Protein AF-A0A7C3YSN9-F1 (afdb_monomer)

Sequence (55 aa):
MTKYIFVTGGVISSLGKGITSASIGKILEARGLKVSFLKFDPYINVDPGTMNPYQ

Solvent-accessible surface area (backbone atoms only — not comparable to full-atom values): 4097 Å² total; per-residue (Å²): 132,92,84,86,85,88,88,85,83,70,100,62,81,91,79,47,63,69,58,55,53,51,54,52,46,51,55,43,41,73,70,74,43,93,75,86,89,84,86,87,72,96,60,90,64,93,57,71,87,84,54,69,92,90,114

pLDDT: mean 96.99, std 1.83, range [89.06, 98.62]

Mean predicted aligned error: 2.7 Å

Secondary structure (DSSP, 8-state):
----------S-S-S-HHHHHHHHHHHHHHTT----------SS-SSGGGS-TT-

Foldseek 3Di:
DDDDDDQDDDDDPPPCSVVVVVVVVVVCVVVVDDDDDDDDDPDPDPDCPPPDPVD

Radius of gyration: 14.28 Å; Cα contacts (8 Å, |Δi|>4): 12; chains: 1; bounding box: 33×27×35 Å

Structure (mmCIF, N/CA/C/O backbone):
data_AF-A0A7C3YSN9-F1
#
_entry.id   AF-A0A7C3YSN9-F1
#
loop_
_atom_site.group_PDB
_atom_site.id
_atom_site.type_symbol
_atom_site.label_atom_id
_atom_site.label_alt_id
_atom_site.label_comp_id
_atom_site.label_asym_id
_atom_site.label_entity_id
_atom_site.label_seq_id
_atom_site.pdbx_PDB_ins_code
_atom_site.Cartn_x
_atom_site.Cartn_y
_atom_site.Cartn_z
_atom_site.occupancy
_atom_site.B_iso_or_equiv
_atom_site.auth_seq_id
_atom_site.auth_comp_id
_atom_site.auth_asym_id
_atom_site.auth_atom_id
_atom_site.pdbx_PDB_model_num
ATOM 1 N N . MET A 1 1 ? -19.958 7.171 7.802 1.00 92.75 1 MET A N 1
ATOM 2 C CA . MET A 1 1 ? -19.476 7.421 6.424 1.00 92.75 1 MET A CA 1
ATOM 3 C C . MET A 1 1 ? -17.995 7.090 6.362 1.00 92.75 1 MET A C 1
ATOM 5 O O . MET A 1 1 ? -17.251 7.583 7.204 1.00 92.75 1 MET A O 1
ATOM 9 N N . THR A 1 2 ? -17.584 6.247 5.418 1.00 96.56 2 THR A N 1
ATOM 10 C CA . THR A 1 2 ? -16.178 5.851 5.239 1.00 96.56 2 THR A CA 1
ATOM 11 C C . THR A 1 2 ? -15.334 7.040 4.785 1.00 96.56 2 THR A C 1
ATOM 13 O O . THR A 1 2 ? -15.796 7.865 3.997 1.00 96.56 2 THR A O 1
ATOM 16 N N . LYS A 1 3 ? -14.110 7.154 5.309 1.00 97.75 3 LYS A N 1
ATOM 17 C CA . LYS A 1 3 ? -13.137 8.180 4.914 1.00 97.75 3 LYS A CA 1
ATOM 18 C C . LYS A 1 3 ? -12.082 7.557 4.004 1.00 97.75 3 LYS A C 1
ATOM 20 O O . LYS A 1 3 ? -11.698 6.412 4.217 1.00 97.75 3 LYS A O 1
ATOM 25 N N . TYR A 1 4 ? -11.617 8.326 3.024 1.00 97.88 4 TYR A N 1
ATOM 26 C CA . TYR A 1 4 ? -10.611 7.898 2.054 1.00 97.88 4 TYR A CA 1
ATOM 27 C C . TYR A 1 4 ? -9.373 8.784 2.175 1.00 97.88 4 TYR A C 1
ATOM 29 O O . TYR A 1 4 ? -9.491 10.006 2.253 1.00 97.88 4 TYR A O 1
ATOM 37 N N . ILE A 1 5 ? -8.197 8.158 2.197 1.00 97.94 5 ILE A N 1
ATOM 38 C CA . ILE A 1 5 ? -6.894 8.826 2.197 1.00 97.94 5 ILE A CA 1
ATOM 39 C C . ILE A 1 5 ? -6.143 8.320 0.968 1.00 97.94 5 ILE A C 1
ATOM 41 O O . ILE A 1 5 ? -5.888 7.123 0.852 1.00 97.94 5 ILE A O 1
ATOM 45 N N . PHE A 1 6 ? -5.795 9.224 0.053 1.00 98.25 6 PHE A N 1
ATOM 46 C CA . PHE A 1 6 ? -4.991 8.899 -1.122 1.00 98.25 6 PHE A CA 1
ATOM 47 C C . PHE A 1 6 ? -3.519 9.179 -0.833 1.00 98.25 6 PHE A C 1
ATOM 49 O O . PHE A 1 6 ? -3.168 10.265 -0.375 1.00 98.25 6 PHE A O 1
ATOM 56 N N . VAL A 1 7 ? -2.658 8.203 -1.116 1.00 97.56 7 VAL A N 1
ATOM 57 C CA . VAL A 1 7 ? -1.207 8.327 -0.950 1.00 97.56 7 VAL A CA 1
ATOM 58 C C . VAL A 1 7 ? -0.566 8.334 -2.333 1.00 97.56 7 VAL A C 1
ATOM 60 O O . VAL A 1 7 ? -0.599 7.328 -3.040 1.00 97.56 7 VAL A O 1
ATOM 63 N N . THR A 1 8 ? 0.014 9.467 -2.725 1.00 97.25 8 THR A N 1
ATOM 64 C CA . THR A 1 8 ? 0.739 9.636 -3.993 1.00 97.25 8 THR A CA 1
ATOM 65 C C . THR A 1 8 ? 2.246 9.769 -3.749 1.00 97.25 8 THR A C 1
ATOM 67 O O . THR A 1 8 ? 2.709 9.859 -2.612 1.00 97.25 8 THR A O 1
ATOM 70 N N . GLY A 1 9 ? 3.042 9.713 -4.817 1.00 95.31 9 GLY A N 1
ATOM 71 C CA . GLY A 1 9 ? 4.495 9.868 -4.768 1.00 95.31 9 GLY A CA 1
ATOM 72 C C . GLY A 1 9 ? 4.995 10.809 -5.847 1.00 95.31 9 GLY A C 1
ATOM 73 O O . GLY A 1 9 ? 4.473 10.772 -6.955 1.00 95.31 9 GLY A O 1
ATOM 74 N N . GLY A 1 10 ? 6.027 11.591 -5.538 1.00 95.94 10 GLY A N 1
ATOM 75 C CA . GLY A 1 10 ? 6.714 12.455 -6.497 1.00 95.94 10 GLY A CA 1
ATOM 76 C C . GLY A 1 10 ? 8.217 12.183 -6.544 1.00 95.94 10 GLY A C 1
ATOM 77 O O . GLY A 1 10 ? 8.754 11.476 -5.691 1.00 95.94 10 GLY A O 1
ATOM 78 N N . VAL A 1 11 ? 8.883 12.791 -7.527 1.00 96.94 11 VAL A N 1
ATOM 79 C CA . VAL A 1 11 ? 10.340 12.765 -7.751 1.00 96.94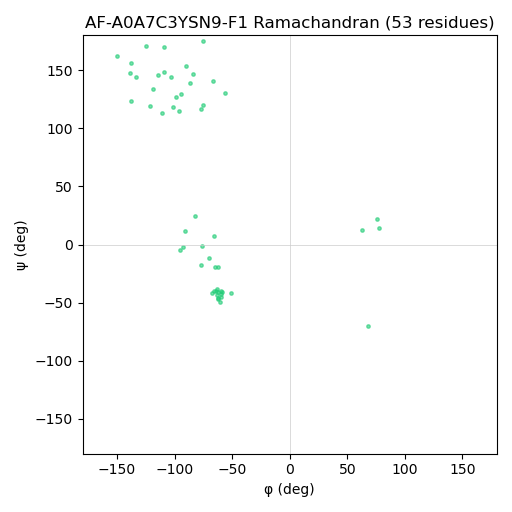 11 VAL A CA 1
ATOM 80 C C . VAL A 1 11 ? 10.884 11.395 -8.171 1.00 96.94 11 VAL A C 1
ATOM 82 O O . VAL A 1 11 ? 11.254 11.236 -9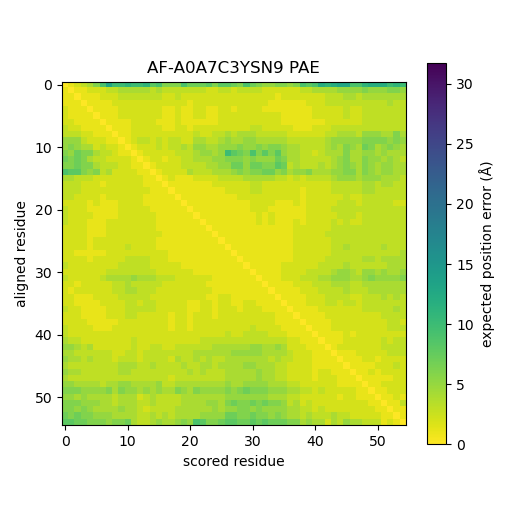.329 1.00 96.94 11 VAL A O 1
ATOM 85 N N . ILE A 1 12 ? 10.915 10.402 -7.279 1.00 95.00 12 ILE A N 1
ATOM 86 C CA . ILE A 1 12 ? 11.479 9.070 -7.561 1.00 95.00 12 ILE A CA 1
ATOM 87 C C . ILE A 1 12 ? 10.616 7.927 -7.004 1.00 95.00 12 ILE A C 1
ATOM 89 O O . ILE A 1 12 ? 9.817 8.079 -6.070 1.00 95.00 12 ILE A O 1
ATOM 93 N N . SER A 1 13 ? 10.758 6.744 -7.605 1.00 92.94 13 SER A N 1
ATOM 94 C CA . SER A 1 13 ? 10.199 5.493 -7.083 1.00 92.94 13 SER A CA 1
ATOM 95 C C . SER A 1 13 ? 11.015 4.984 -5.879 1.00 92.94 13 SER A C 1
ATOM 97 O O . SER A 1 13 ? 11.983 5.606 -5.455 1.00 92.94 13 SER A O 1
ATOM 99 N N . SER A 1 14 ? 10.559 3.902 -5.238 1.00 91.62 14 SER A N 1
ATOM 100 C CA . SER A 1 14 ? 11.262 3.247 -4.113 1.00 91.62 14 SER A CA 1
ATOM 101 C C . SER A 1 14 ? 11.478 4.064 -2.823 1.00 91.62 14 SER A C 1
ATOM 103 O O . SER A 1 14 ? 12.127 3.591 -1.902 1.00 91.62 14 SER A O 1
ATOM 105 N N . LEU A 1 15 ? 10.822 5.220 -2.672 1.00 94.12 15 LEU A N 1
ATOM 106 C CA . LEU A 1 15 ? 10.827 6.052 -1.448 1.00 94.12 15 LEU A CA 1
ATOM 107 C C . LEU A 1 15 ? 10.161 5.431 -0.198 1.00 94.12 15 LEU A C 1
ATOM 109 O O . LEU A 1 15 ? 9.923 6.126 0.783 1.00 94.12 15 LEU A O 1
ATOM 113 N N . GLY A 1 16 ? 9.764 4.158 -0.229 1.00 95.94 16 GLY A N 1
ATOM 114 C CA . GLY A 1 16 ? 9.098 3.526 0.918 1.00 95.94 16 GLY A CA 1
ATOM 115 C C . GLY A 1 16 ? 7.626 3.915 1.119 1.00 95.94 16 GLY A C 1
ATOM 116 O O . GLY A 1 16 ? 7.091 3.737 2.206 1.00 95.94 16 GLY A O 1
ATOM 117 N N . LYS A 1 17 ? 6.930 4.390 0.074 1.00 97.12 17 LYS A N 1
ATOM 118 C CA . LYS A 1 17 ? 5.507 4.801 0.142 1.00 97.12 17 LYS A CA 1
ATOM 119 C C . LYS A 1 17 ? 4.588 3.751 0.776 1.00 97.12 17 LYS A C 1
ATOM 121 O O . LYS A 1 17 ? 3.727 4.101 1.577 1.00 97.12 17 LYS A O 1
ATOM 126 N N . GLY A 1 18 ? 4.794 2.474 0.440 1.00 96.94 18 GLY A N 1
ATOM 127 C CA . GLY A 1 18 ? 4.041 1.360 1.022 1.00 96.94 18 GLY A CA 1
ATOM 128 C C . GLY A 1 18 ? 4.225 1.275 2.538 1.00 96.94 18 GLY A C 1
ATOM 129 O O . GLY A 1 18 ? 3.240 1.280 3.271 1.00 96.94 18 GLY A O 1
ATOM 130 N N . ILE A 1 19 ? 5.475 1.319 3.008 1.00 97.81 19 ILE A N 1
ATOM 131 C CA . ILE A 1 19 ? 5.816 1.278 4.437 1.00 97.81 19 ILE A CA 1
ATOM 132 C C . ILE A 1 19 ? 5.235 2.493 5.165 1.00 97.81 19 ILE A C 1
ATOM 134 O O . ILE A 1 19 ? 4.579 2.334 6.190 1.00 97.81 19 ILE A O 1
ATOM 138 N N . THR A 1 20 ? 5.390 3.699 4.613 1.00 97.94 20 THR A N 1
ATOM 139 C CA . THR A 1 20 ? 4.826 4.918 5.212 1.00 97.94 20 THR A CA 1
ATOM 140 C C . THR A 1 20 ? 3.306 4.829 5.343 1.00 97.94 20 THR A C 1
ATOM 142 O O . THR A 1 20 ? 2.762 5.136 6.404 1.00 97.94 20 THR A O 1
ATOM 145 N N . SER A 1 21 ? 2.609 4.360 4.301 1.00 98.00 21 SER A N 1
ATOM 146 C CA . SER A 1 21 ? 1.154 4.177 4.353 1.00 98.00 21 SER A CA 1
ATOM 147 C C . SER A 1 21 ? 0.732 3.128 5.390 1.00 98.00 21 SER A C 1
ATOM 149 O O . SER A 1 21 ? -0.214 3.368 6.142 1.00 98.00 21 SER A O 1
ATOM 151 N N . ALA A 1 22 ? 1.473 2.020 5.503 1.00 98.25 22 ALA A N 1
ATOM 152 C CA . ALA A 1 22 ? 1.230 0.978 6.496 1.00 98.25 22 ALA A CA 1
ATOM 153 C C . ALA A 1 22 ? 1.405 1.507 7.930 1.00 98.25 22 ALA A C 1
ATOM 155 O O . ALA A 1 22 ? 0.545 1.278 8.780 1.00 98.25 22 ALA A O 1
ATOM 156 N N . SER A 1 23 ? 2.456 2.292 8.186 1.00 98.44 23 SER A N 1
ATOM 157 C CA . SER A 1 23 ? 2.698 2.935 9.485 1.00 98.44 23 SER A CA 1
ATOM 158 C C . SER A 1 23 ? 1.585 3.913 9.872 1.00 98.44 23 SER A C 1
ATOM 160 O O . SER A 1 23 ? 1.146 3.921 11.022 1.00 98.44 23 SER A O 1
A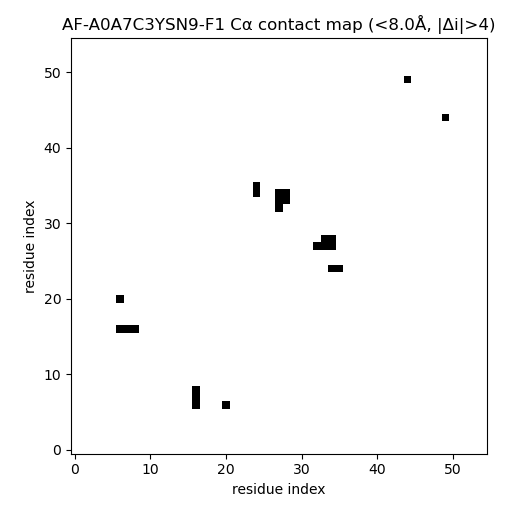TOM 162 N N . ILE A 1 24 ? 1.075 4.704 8.919 1.00 98.25 24 ILE A N 1
ATOM 163 C CA . ILE A 1 24 ? -0.078 5.588 9.157 1.00 98.25 24 ILE A CA 1
ATOM 164 C C . ILE A 1 24 ? -1.314 4.762 9.524 1.00 98.25 24 ILE A C 1
ATOM 166 O O . ILE A 1 24 ? -1.977 5.071 10.515 1.00 98.25 24 ILE A O 1
ATOM 170 N N . GLY A 1 25 ? -1.609 3.693 8.777 1.00 98.31 25 GLY A N 1
ATOM 171 C CA . GLY A 1 25 ? -2.728 2.809 9.109 1.00 98.31 25 GLY A CA 1
ATOM 172 C C . GLY A 1 25 ? -2.583 2.191 10.494 1.00 98.31 25 GLY A C 1
ATOM 173 O O . GLY A 1 25 ? -3.547 2.203 11.252 1.00 98.31 25 GLY A O 1
ATOM 174 N N . LYS A 1 26 ? -1.372 1.778 10.883 1.00 98.50 26 LYS A N 1
ATOM 175 C CA . LYS A 1 26 ? -1.112 1.239 12.221 1.00 98.50 26 LYS A CA 1
ATOM 176 C C . LYS A 1 26 ? -1.429 2.239 13.337 1.00 98.50 26 LYS A C 1
ATOM 178 O O . LYS A 1 26 ? -1.995 1.859 14.359 1.00 98.50 26 LYS A O 1
ATOM 183 N N . ILE A 1 27 ? -1.102 3.518 13.144 1.00 98.62 27 ILE A N 1
ATOM 184 C CA . ILE A 1 27 ? -1.441 4.590 14.096 1.00 98.62 27 ILE A CA 1
ATOM 185 C C . ILE A 1 27 ? -2.960 4.798 14.169 1.00 98.62 27 ILE A C 1
ATOM 187 O O . ILE A 1 27 ? -3.501 5.010 15.253 1.00 98.62 27 ILE A O 1
ATOM 191 N N . LEU A 1 28 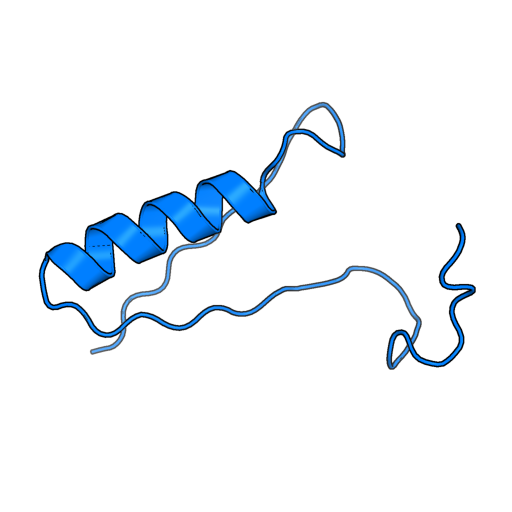? -3.660 4.742 13.034 1.00 98.56 28 LEU A N 1
ATOM 192 C CA . LEU A 1 28 ? -5.119 4.879 12.987 1.00 98.56 28 LEU A CA 1
ATOM 193 C C . LEU A 1 28 ? -5.824 3.689 13.659 1.00 98.56 28 LEU A C 1
ATOM 195 O O . LEU A 1 28 ? -6.749 3.899 14.443 1.00 98.56 28 LEU A O 1
ATOM 199 N N . GLU A 1 29 ? -5.350 2.465 13.427 1.00 98.38 29 GLU A N 1
ATOM 200 C CA . GLU A 1 29 ? -5.817 1.262 14.128 1.00 98.38 29 GLU A CA 1
ATOM 201 C C . GLU A 1 29 ? -5.587 1.365 15.638 1.00 98.38 29 GLU A C 1
ATOM 203 O O . GLU A 1 29 ? -6.488 1.065 16.419 1.00 98.38 29 GLU A O 1
ATOM 208 N N . ALA A 1 30 ? -4.420 1.861 16.069 1.00 98.62 30 ALA A N 1
ATOM 209 C CA . ALA A 1 30 ? -4.123 2.102 17.484 1.00 98.62 30 ALA A CA 1
ATOM 210 C C . ALA A 1 30 ? -5.059 3.145 18.129 1.00 98.62 30 ALA A C 1
ATOM 212 O O . ALA A 1 30 ? -5.205 3.172 19.348 1.00 98.62 30 ALA A O 1
ATOM 213 N N . ARG A 1 31 ? -5.727 3.980 17.323 1.00 98.19 31 ARG A N 1
ATOM 214 C CA . ARG A 1 31 ? -6.781 4.915 17.755 1.00 98.19 31 ARG A CA 1
ATOM 215 C C . ARG A 1 31 ? -8.191 4.314 17.685 1.00 98.19 31 ARG A C 1
ATOM 217 O O . ARG A 1 31 ? -9.169 5.048 17.797 1.00 98.19 31 ARG A O 1
ATOM 224 N N . GLY A 1 32 ? -8.310 3.002 17.482 1.00 98.31 32 GLY A N 1
ATOM 225 C CA . GLY A 1 32 ? -9.585 2.285 17.431 1.00 98.31 32 GLY A CA 1
ATOM 226 C C . GLY A 1 32 ? -10.349 2.441 16.114 1.00 98.31 32 GLY A C 1
ATO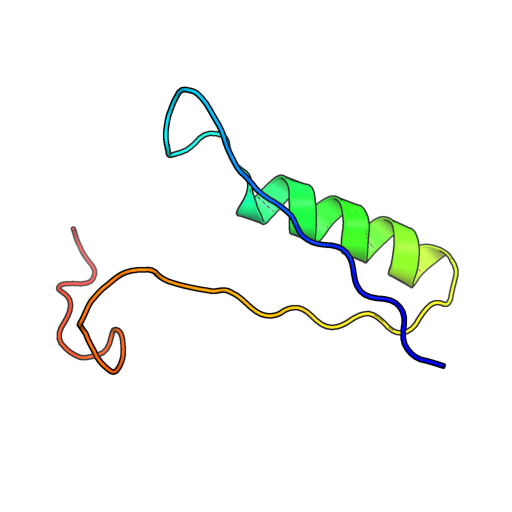M 227 O O . GLY A 1 32 ? -11.533 2.114 16.052 1.00 98.31 32 GLY A O 1
ATOM 228 N N . LEU A 1 33 ? -9.709 2.947 15.055 1.00 98.44 33 LEU A N 1
ATOM 229 C CA . LEU A 1 33 ? -10.344 3.088 13.746 1.00 98.44 33 LEU A CA 1
ATOM 230 C C . LEU A 1 33 ? -10.201 1.799 12.936 1.00 98.44 33 LEU A C 1
ATOM 232 O O . LEU A 1 33 ? -9.133 1.194 12.882 1.00 98.44 33 LEU A O 1
ATOM 236 N N . LYS A 1 34 ? -11.268 1.415 12.230 1.00 98.12 34 LYS A N 1
ATOM 237 C CA . LYS A 1 34 ? -11.209 0.345 11.231 1.00 98.12 34 LYS A CA 1
ATOM 238 C C . LYS A 1 34 ? -10.559 0.882 9.955 1.00 98.12 34 LYS A C 1
ATOM 240 O O . LYS A 1 34 ? -11.115 1.774 9.313 1.00 98.12 34 LYS A O 1
ATOM 245 N N . VAL A 1 35 ? -9.409 0.325 9.587 1.00 98.06 35 VAL A N 1
ATOM 246 C CA . VAL A 1 35 ? -8.628 0.719 8.406 1.00 98.06 35 VAL A CA 1
ATOM 247 C C . VAL A 1 35 ? -8.602 -0.433 7.402 1.00 98.06 35 VAL A C 1
ATOM 249 O O . VAL A 1 35 ? -8.609 -1.599 7.780 1.00 98.06 35 VAL A O 1
ATOM 252 N N . SER A 1 36 ? -8.600 -0.104 6.112 1.00 98.06 36 SER A N 1
ATOM 253 C CA . SER A 1 36 ? -8.367 -1.053 5.021 1.00 98.06 36 SER A CA 1
ATOM 254 C C . SER A 1 36 ? -7.476 -0.395 3.977 1.00 98.06 36 SER A C 1
ATOM 256 O O . SER A 1 36 ? -7.565 0.815 3.762 1.00 98.06 36 SER A O 1
ATOM 258 N N . PHE A 1 37 ? -6.650 -1.196 3.312 1.00 98.12 37 PHE A N 1
ATOM 259 C CA . PHE A 1 37 ? -5.730 -0.742 2.274 1.00 98.12 37 PHE A CA 1
ATOM 260 C C . PHE A 1 37 ? -6.174 -1.220 0.892 1.00 98.12 37 PHE A C 1
ATOM 262 O O . PHE A 1 37 ? -6.745 -2.299 0.756 1.00 98.12 37 PHE A O 1
ATOM 269 N N . LEU A 1 38 ? -5.880 -0.416 -0.130 1.00 98.00 38 LEU A N 1
ATOM 270 C CA . LEU A 1 38 ? -6.010 -0.777 -1.539 1.00 98.00 38 LEU A CA 1
ATOM 271 C C . LEU A 1 38 ? -4.784 -0.245 -2.281 1.00 98.00 38 LEU A C 1
ATOM 273 O O . LEU A 1 38 ? -4.488 0.951 -2.215 1.00 98.00 38 LEU A O 1
ATOM 277 N N . LYS A 1 39 ? -4.062 -1.132 -2.969 1.00 97.69 39 LYS A N 1
ATOM 278 C CA . LYS A 1 39 ? -2.909 -0.768 -3.791 1.00 97.69 39 LYS A CA 1
ATOM 279 C C . LYS A 1 39 ? -3.340 -0.674 -5.252 1.00 97.69 39 LYS A C 1
ATOM 281 O O . LYS A 1 39 ? -3.898 -1.616 -5.793 1.00 97.69 39 LYS A O 1
ATOM 286 N N . PHE A 1 40 ? -3.046 0.461 -5.878 1.00 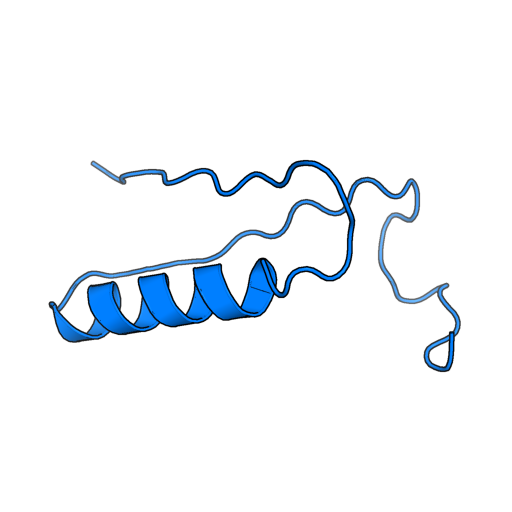97.38 40 PHE A N 1
ATOM 287 C CA . PHE A 1 40 ? -3.159 0.628 -7.324 1.00 97.38 40 PHE A CA 1
ATOM 288 C C . PHE A 1 40 ? -1.787 0.404 -7.952 1.00 97.38 40 PHE A C 1
ATOM 290 O O . PHE A 1 40 ? -0.846 1.160 -7.676 1.00 97.38 40 PHE A O 1
ATOM 297 N N . ASP A 1 41 ? -1.661 -0.651 -8.748 1.00 97.06 41 ASP A N 1
ATOM 298 C CA . ASP A 1 41 ? -0.468 -0.960 -9.530 1.00 97.06 41 ASP A CA 1
ATOM 299 C C . ASP A 1 41 ? -0.702 -0.544 -10.990 1.00 97.06 41 ASP A C 1
ATOM 301 O O . ASP A 1 41 ? -1.633 -1.041 -11.614 1.00 97.06 41 ASP A O 1
ATOM 305 N N . PRO A 1 42 ? 0.086 0.396 -11.547 1.00 96.56 42 PRO A N 1
ATOM 306 C CA . PRO A 1 42 ? -0.162 0.969 -12.873 1.00 96.56 42 PRO A CA 1
ATOM 307 C C . PRO A 1 42 ? 0.372 0.092 -14.022 1.00 96.56 42 PRO A C 1
ATOM 309 O O . PRO A 1 42 ? 0.695 0.606 -15.091 1.00 96.56 42 PRO A O 1
ATOM 312 N N . TYR A 1 43 ? 0.518 -1.216 -13.798 1.00 95.75 43 TYR A N 1
ATOM 313 C CA . TYR A 1 43 ? 0.986 -2.166 -14.807 1.00 95.75 43 TYR A CA 1
ATOM 314 C C . TYR A 1 43 ? -0.204 -2.739 -15.580 1.00 95.75 43 TYR A C 1
ATOM 316 O O . TYR A 1 43 ? -1.313 -2.812 -15.062 1.00 95.75 43 TYR A O 1
ATOM 324 N N . ILE A 1 44 ? 0.030 -3.160 -16.823 1.00 97.81 44 ILE A N 1
ATOM 325 C CA . ILE A 1 44 ? -1.016 -3.766 -17.661 1.00 97.81 44 ILE A CA 1
ATOM 326 C C . ILE A 1 44 ? -1.318 -5.223 -17.280 1.00 97.81 44 ILE A C 1
ATOM 328 O O . ILE A 1 44 ? -2.348 -5.764 -17.676 1.00 97.81 44 ILE A O 1
ATOM 332 N N . ASN A 1 45 ? -0.416 -5.869 -16.535 1.00 96.81 45 ASN A N 1
ATOM 333 C CA . ASN A 1 45 ? -0.622 -7.217 -16.024 1.00 96.81 45 ASN A CA 1
ATOM 334 C C . ASN A 1 45 ? -1.908 -7.268 -15.192 1.00 96.81 45 ASN A C 1
ATOM 336 O O . ASN A 1 45 ? -2.099 -6.454 -14.293 1.00 9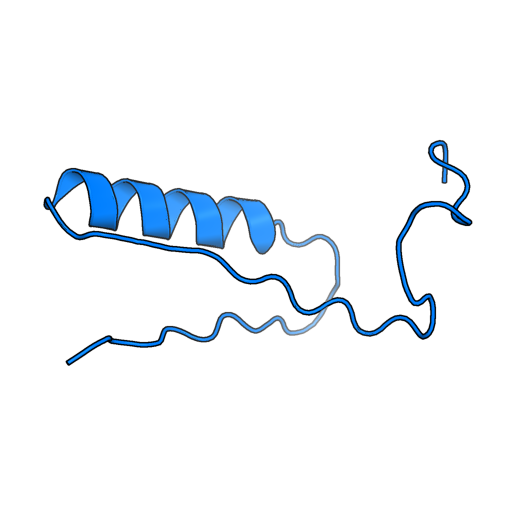6.81 45 ASN A O 1
ATOM 340 N N . VAL A 1 46 ? -2.765 -8.247 -15.487 1.00 97.44 46 VAL A N 1
ATOM 341 C CA . VAL A 1 46 ? -4.021 -8.463 -14.751 1.00 97.44 46 VAL A CA 1
ATOM 342 C C . VAL A 1 46 ? -3.735 -8.824 -13.292 1.00 97.44 46 VAL A C 1
ATOM 344 O O . VAL A 1 46 ? -4.425 -8.367 -12.384 1.00 97.44 46 VAL A O 1
ATOM 347 N N . ASP A 1 47 ? -2.685 -9.611 -13.077 1.00 97.12 47 ASP 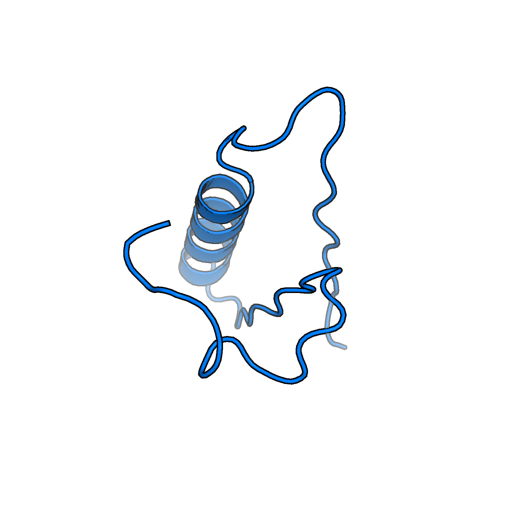A N 1
ATOM 348 C CA . ASP A 1 47 ? -2.209 -10.053 -11.777 1.00 97.12 47 ASP A CA 1
ATOM 349 C C . ASP A 1 47 ? -0.680 -10.276 -11.828 1.00 97.12 47 ASP A C 1
ATOM 351 O O . ASP A 1 47 ? -0.096 -10.371 -12.915 1.00 97.12 47 ASP A O 1
ATOM 355 N N . PRO A 1 48 ? 0.010 -10.328 -10.676 1.00 96.75 48 PRO A N 1
ATOM 356 C CA . PRO A 1 48 ? 1.459 -10.512 -10.647 1.00 96.75 48 PRO A CA 1
ATOM 357 C C . PRO A 1 48 ? 1.913 -11.956 -10.932 1.00 96.75 48 PRO A C 1
ATOM 359 O O . PRO A 1 48 ? 3.115 -12.204 -10.957 1.00 96.75 48 PRO A O 1
ATOM 362 N N . GLY A 1 49 ? 1.013 -12.919 -11.156 1.00 97.69 49 GLY A N 1
ATOM 363 C CA . GLY A 1 49 ? 1.339 -14.338 -11.338 1.00 97.69 49 GLY A CA 1
ATOM 364 C C . GLY A 1 49 ? 2.157 -14.649 -12.593 1.00 97.69 49 GLY A C 1
ATOM 365 O O . GLY A 1 49 ? 2.817 -15.684 -12.652 1.00 97.69 49 GLY A O 1
ATOM 366 N N . THR A 1 50 ? 2.172 -13.746 -13.577 1.00 96.62 50 THR A N 1
ATOM 367 C CA . THR A 1 50 ? 3.038 -13.847 -14.764 1.00 96.62 50 THR A CA 1
ATOM 368 C C . THR A 1 50 ? 4.379 -13.125 -14.604 1.00 96.62 50 THR A C 1
ATOM 370 O O . THR A 1 50 ? 5.166 -13.095 -15.549 1.00 96.62 50 THR A O 1
ATOM 373 N N . MET A 1 51 ? 4.626 -12.458 -13.473 1.00 97.50 51 MET A N 1
ATOM 374 C CA . MET A 1 51 ? 5.871 -11.728 -13.225 1.00 97.50 51 MET A CA 1
ATOM 375 C C . MET A 1 51 ? 6.950 -12.676 -12.694 1.00 97.50 51 MET A C 1
ATOM 377 O O . MET A 1 51 ? 6.664 -13.625 -11.967 1.00 97.50 51 MET A O 1
ATOM 381 N N . ASN A 1 52 ? 8.210 -12.411 -13.036 1.00 97.06 52 ASN A N 1
ATOM 382 C CA . ASN A 1 52 ? 9.335 -13.130 -12.448 1.00 97.06 52 ASN A CA 1
ATOM 383 C C . ASN A 1 52 ? 9.569 -12.629 -11.008 1.00 97.06 52 ASN A C 1
ATOM 385 O O . ASN A 1 52 ? 9.866 -11.449 -10.845 1.00 97.06 52 ASN A O 1
ATOM 389 N N . PRO A 1 53 ? 9.492 -13.485 -9.972 1.00 96.44 53 PRO A N 1
ATOM 390 C CA . PRO A 1 53 ? 9.598 -13.056 -8.573 1.00 96.44 53 PRO A CA 1
ATOM 391 C C . PRO A 1 53 ? 11.001 -12.596 -8.145 1.00 96.44 53 PRO A C 1
ATOM 393 O O . PRO A 1 53 ? 11.149 -12.058 -7.051 1.00 96.44 53 PRO A O 1
ATOM 396 N N . TYR A 1 54 ? 12.033 -12.839 -8.958 1.00 96.81 54 TYR A N 1
ATOM 397 C CA . TYR A 1 54 ? 13.415 -12.449 -8.655 1.00 96.81 54 TYR A CA 1
ATOM 398 C C . TYR A 1 54 ? 13.829 -11.103 -9.268 1.00 96.81 54 TYR A C 1
ATOM 400 O O . TYR A 1 54 ? 14.957 -10.663 -9.037 1.00 96.81 54 TYR A O 1
ATOM 408 N N . GLN A 1 55 ? 12.955 -10.487 -10.070 1.00 89.06 55 GLN A N 1
ATOM 409 C CA . GLN A 1 55 ? 13.150 -9.155 -10.651 1.00 89.06 55 GLN A CA 1
ATOM 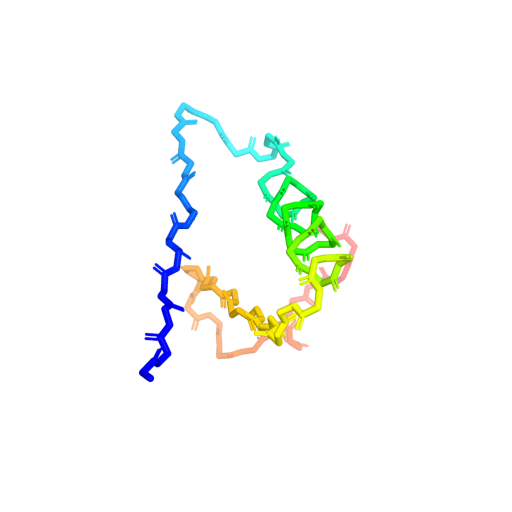410 C C . GLN A 1 55 ? 12.435 -8.101 -9.809 1.00 89.06 55 GLN A C 1
ATOM 412 O O . GLN A 1 55 ? 13.039 -7.023 -9.618 1.00 89.06 55 GLN A O 1
#